Protein AF-S6TEZ5-F1 (afdb_monomer)

InterPro domains:
  IPR006391 P-type ATPase, B chain, subfamily IA [PTHR43743] (1-84)

Solvent-accessible surface area (backbone atoms only — not comparable to full-atom values): 5048 Å² total; per-residue (Å²): 130,69,69,80,57,56,78,71,46,81,81,66,62,94,41,77,66,44,45,53,50,18,49,53,52,42,59,59,50,51,52,66,67,44,48,62,52,68,74,70,52,80,90,81,73,97,65,57,68,70,57,51,51,53,50,46,46,57,51,58,47,49,43,64,56,51,50,56,58,54,48,27,51,53,43,33,52,49,36,47,73,69,65,77,90

Mean predicted aligned error: 5.59 Å

pLDDT: mean 89.1, std 7.83, range [55.59, 97.31]

Organism: NCBI:txid1194404

Foldseek 3Di:
DPVVCVVVPPLPQDDPVLLVVLLVVLVVVVCVVCVVPVVVDDDDDPDDPVVVVVVCCVCVVVCVVPVSSVSSSVSSCVCVVVVVD

Sequence (85 aa):
IYPQLGVLNVMQLASPQSAILSAIVFNALIIVVLIPLALRGVRVQAASAAHLLRRNLLIYGLGGIVVPFIGIKLIDMLLVGLGLV

Structure (mmCIF, N/CA/C/O backbone):
data_AF-S6TEZ5-F1
#
_entry.id   AF-S6TEZ5-F1
#
loop_
_atom_site.group_PDB
_atom_site.id
_atom_site.type_symbol
_atom_site.label_atom_id
_atom_site.label_alt_id
_atom_site.label_comp_id
_atom_site.label_asym_id
_atom_site.label_entity_id
_atom_site.label_seq_id
_atom_site.pdbx_PDB_ins_code
_atom_site.Cartn_x
_atom_site.Cartn_y
_atom_site.Cartn_z
_atom_site.occupancy
_atom_site.B_iso_or_equiv
_atom_site.auth_seq_id
_atom_site.auth_comp_id
_atom_site.auth_asym_id
_a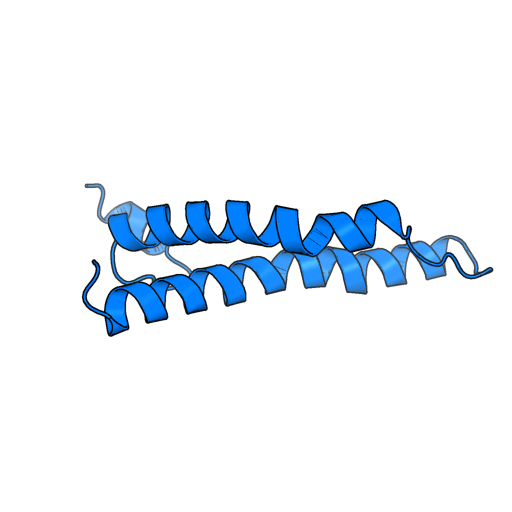tom_site.auth_atom_id
_atom_site.pdbx_PDB_model_num
ATOM 1 N N . ILE A 1 1 ? -18.118 11.284 15.497 1.00 55.59 1 ILE A N 1
ATOM 2 C CA . ILE A 1 1 ? -17.383 10.534 14.448 1.00 55.59 1 ILE A CA 1
ATOM 3 C C . ILE A 1 1 ? -18.325 10.430 13.259 1.00 55.59 1 ILE A C 1
ATOM 5 O O . ILE A 1 1 ? -19.378 9.836 13.420 1.00 55.59 1 ILE A O 1
ATOM 9 N N . TYR A 1 2 ? -18.037 11.117 12.152 1.00 69.19 2 TYR A N 1
ATOM 10 C CA . TYR A 1 2 ? -18.949 11.279 11.013 1.00 69.19 2 TYR A CA 1
ATOM 11 C C . TYR A 1 2 ? -19.282 9.918 10.372 1.00 69.19 2 TYR A C 1
ATOM 13 O O . TYR A 1 2 ? -18.434 9.380 9.661 1.00 69.19 2 TYR A O 1
ATOM 21 N N . PRO A 1 3 ? -20.491 9.353 10.574 1.00 68.88 3 PRO A N 1
ATOM 22 C CA . PRO A 1 3 ? -20.851 8.029 10.045 1.00 68.88 3 PRO A CA 1
ATOM 23 C C . PRO A 1 3 ? -20.812 7.999 8.515 1.00 68.88 3 PRO A C 1
ATOM 25 O O . PRO A 1 3 ? -20.542 6.974 7.901 1.00 68.88 3 PRO A O 1
ATOM 28 N N . GLN A 1 4 ? -21.008 9.172 7.909 1.00 76.25 4 GLN A N 1
ATOM 29 C CA . GLN A 1 4 ? -20.908 9.422 6.477 1.00 76.25 4 GLN A CA 1
ATOM 30 C C . GLN A 1 4 ? -19.509 9.131 5.913 1.00 76.25 4 GLN A C 1
ATOM 32 O O . GLN A 1 4 ? -19.383 8.921 4.719 1.00 76.25 4 GLN A O 1
ATOM 37 N N . LEU A 1 5 ? -18.452 9.087 6.732 1.00 74.19 5 LEU A N 1
ATOM 38 C CA . LEU A 1 5 ? -17.119 8.679 6.270 1.00 74.19 5 LEU A CA 1
ATOM 39 C C . LEU A 1 5 ? -16.980 7.153 6.175 1.00 74.19 5 LEU A C 1
ATOM 41 O O . LEU A 1 5 ? -16.069 6.664 5.514 1.00 74.19 5 LEU A O 1
ATOM 45 N N . GLY A 1 6 ? -17.898 6.390 6.779 1.00 73.62 6 GLY A N 1
ATOM 46 C CA . GLY A 1 6 ? -17.909 4.930 6.706 1.00 73.62 6 GLY A CA 1
ATOM 47 C C . GLY A 1 6 ? -18.088 4.395 5.283 1.00 73.62 6 GLY A C 1
ATOM 48 O O . GLY A 1 6 ? -17.535 3.349 4.965 1.00 73.62 6 GLY A O 1
ATOM 49 N N . VAL A 1 7 ? -18.760 5.134 4.390 1.00 78.56 7 VAL A N 1
ATOM 50 C CA . VAL A 1 7 ? -18.875 4.757 2.963 1.00 78.56 7 VAL A CA 1
ATOM 51 C C . VAL A 1 7 ? -17.547 4.829 2.207 1.00 78.56 7 VAL A C 1
ATOM 53 O O . VAL A 1 7 ? -17.408 4.188 1.171 1.00 78.56 7 VAL A O 1
ATOM 56 N N . LEU A 1 8 ? -16.550 5.549 2.729 1.00 82.62 8 LEU A N 1
ATOM 57 C CA . LEU A 1 8 ? -15.200 5.571 2.159 1.00 82.62 8 LEU A CA 1
ATOM 58 C C . LEU A 1 8 ? -14.351 4.375 2.619 1.00 82.62 8 LEU A C 1
ATOM 60 O O . LEU A 1 8 ? -13.255 4.169 2.098 1.00 82.62 8 LEU A O 1
ATOM 64 N N . ASN A 1 9 ? -14.841 3.563 3.565 1.00 84.06 9 ASN A N 1
ATOM 65 C CA . ASN A 1 9 ? -14.187 2.329 3.996 1.00 84.06 9 ASN A CA 1
ATOM 66 C C . ASN A 1 9 ? -14.396 1.212 2.962 1.00 84.06 9 ASN A C 1
ATOM 68 O O . ASN A 1 9 ? -15.066 0.211 3.215 1.00 84.06 9 ASN A O 1
ATOM 72 N N . VAL A 1 10 ? -13.787 1.380 1.787 1.00 85.75 10 VAL A N 1
ATOM 73 C CA . VAL A 1 10 ? -13.823 0.398 0.692 1.00 85.75 10 VAL A CA 1
ATOM 74 C C . VAL A 1 10 ? -13.254 -0.955 1.139 1.00 85.75 10 VAL A C 1
ATOM 76 O O . VAL A 1 10 ? -13.718 -2.001 0.700 1.00 85.75 10 VAL A O 1
ATOM 79 N N . MET A 1 11 ? -12.275 -0.946 2.049 1.00 84.06 11 MET A N 1
ATOM 80 C CA . MET A 1 11 ? -11.625 -2.151 2.579 1.00 84.06 11 MET A CA 1
ATOM 81 C C . MET A 1 11 ? -12.405 -2.839 3.711 1.00 84.06 11 MET A C 1
ATOM 83 O O . MET A 1 11 ? -11.981 -3.899 4.179 1.00 84.06 11 MET A O 1
ATOM 87 N N . GLN A 1 12 ? -13.521 -2.258 4.166 1.00 85.19 12 GLN A N 1
ATOM 88 C CA . GLN A 1 12 ? -14.321 -2.753 5.293 1.00 85.19 12 GLN A CA 1
ATOM 89 C C . GLN A 1 12 ? -13.460 -3.122 6.519 1.00 85.19 12 GLN A C 1
ATOM 91 O O . GLN A 1 12 ? -13.553 -4.230 7.048 1.00 85.19 12 GLN A O 1
ATOM 96 N N . LEU A 1 13 ? -12.541 -2.234 6.914 1.00 85.50 13 LEU A N 1
ATOM 97 C CA . LEU A 1 13 ? -11.709 -2.393 8.118 1.00 85.50 13 LEU A CA 1
ATOM 98 C C . LEU A 1 13 ? -12.563 -2.324 9.391 1.00 85.50 13 LEU A C 1
ATOM 100 O O . LEU A 1 13 ? -13.588 -1.633 9.397 1.00 85.50 13 LEU A O 1
ATOM 104 N N . ALA A 1 14 ? -12.147 -3.042 10.437 1.00 81.44 14 ALA A N 1
ATOM 105 C CA . ALA A 1 14 ? -12.991 -3.339 11.599 1.00 81.44 14 ALA A CA 1
ATOM 106 C C . ALA A 1 14 ? -13.321 -2.111 12.462 1.00 81.44 14 ALA A C 1
ATOM 108 O O . ALA A 1 14 ? -14.455 -1.952 12.915 1.00 81.44 14 ALA A O 1
ATOM 109 N N . SER A 1 15 ? -12.349 -1.222 12.681 1.00 86.75 15 SER A N 1
ATOM 110 C CA . SER A 1 15 ? -12.549 0.022 13.427 1.00 86.75 15 SER A CA 1
ATOM 111 C C . SER A 1 15 ? -11.664 1.154 12.888 1.00 86.75 15 SER A C 1
ATOM 113 O O . SER A 1 15 ? -10.619 0.898 12.290 1.00 86.75 15 SER A O 1
ATOM 115 N N . PRO A 1 16 ? -12.018 2.438 13.099 1.00 86.75 16 PRO A N 1
ATOM 116 C CA . PRO A 1 16 ? -11.156 3.551 12.690 1.00 86.75 16 PRO A CA 1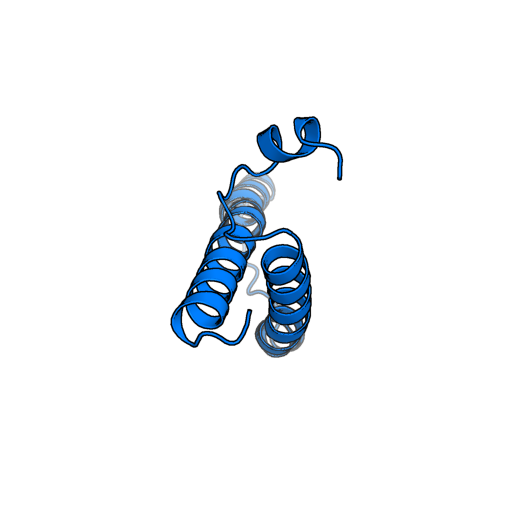
ATOM 117 C C . PRO A 1 16 ? -9.766 3.509 13.344 1.00 86.75 16 PRO A C 1
ATOM 119 O O . PRO A 1 16 ? -8.783 3.920 12.736 1.00 86.75 16 PRO A O 1
ATOM 122 N N . GLN A 1 17 ? -9.678 3.003 14.578 1.00 87.56 17 GLN A N 1
ATOM 123 C CA . GLN A 1 17 ? -8.421 2.887 15.323 1.00 87.56 17 GLN A CA 1
ATOM 124 C C . GLN A 1 17 ? -7.516 1.796 14.736 1.00 87.56 17 GLN A C 1
ATOM 126 O O . GLN A 1 17 ? -6.348 2.067 14.455 1.00 87.56 17 GLN A O 1
ATOM 131 N N . SER A 1 18 ? -8.060 0.598 14.487 1.00 89.12 18 SER A N 1
ATOM 132 C CA . SER A 1 18 ? -7.328 -0.50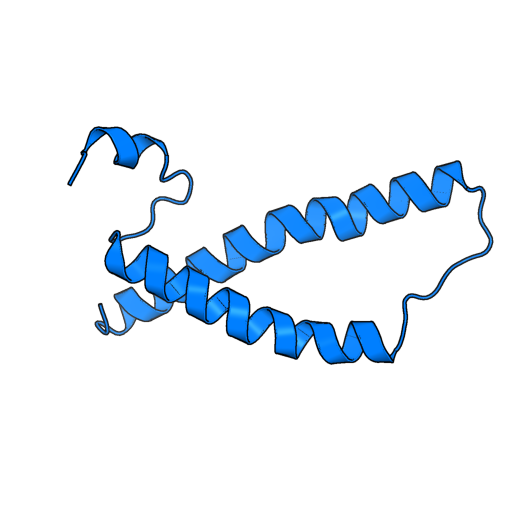5 13.839 1.00 89.12 18 SER A CA 1
ATOM 133 C C . SER A 1 18 ? -6.912 -0.147 12.412 1.00 89.12 18 SER A C 1
ATOM 135 O O . SER A 1 18 ? -5.783 -0.437 12.021 1.00 89.12 18 SER A O 1
ATOM 137 N N . ALA A 1 19 ? -7.744 0.597 11.678 1.00 90.19 19 ALA A N 1
ATOM 138 C CA . ALA A 1 19 ? -7.414 1.089 10.344 1.00 90.19 19 ALA A CA 1
ATOM 139 C C . ALA A 1 19 ? -6.192 2.023 10.335 1.00 90.19 19 ALA A C 1
ATOM 141 O O . ALA A 1 19 ? -5.280 1.843 9.525 1.00 90.19 19 ALA A O 1
ATOM 142 N N . ILE A 1 20 ? -6.149 3.001 11.248 1.00 91.94 20 ILE A N 1
ATOM 143 C CA . ILE A 1 20 ? -5.007 3.918 11.378 1.00 91.94 20 ILE A CA 1
ATOM 144 C C . ILE A 1 20 ? -3.749 3.141 11.780 1.00 91.94 20 ILE A C 1
ATOM 146 O O . ILE A 1 20 ? -2.693 3.329 11.172 1.00 91.94 20 ILE A O 1
ATOM 150 N N . LEU A 1 21 ? -3.861 2.244 12.766 1.00 93.25 21 LEU A N 1
ATOM 151 C CA . LEU A 1 21 ? -2.732 1.444 13.238 1.00 93.25 21 LEU A CA 1
ATOM 152 C C . LEU A 1 21 ? -2.179 0.545 12.123 1.00 93.25 21 LEU A C 1
ATOM 154 O O . LEU A 1 21 ? -0.973 0.537 11.879 1.00 93.25 21 LEU A O 1
ATOM 158 N N . SER A 1 22 ? -3.057 -0.138 11.390 1.00 94.12 22 SER A N 1
ATOM 159 C CA . SER A 1 22 ? -2.688 -1.009 10.271 1.00 94.12 22 SER A CA 1
ATOM 160 C C . SER A 1 22 ? -1.981 -0.246 9.157 1.00 94.12 22 SER A C 1
ATOM 162 O O . SER A 1 22 ? -0.969 -0.717 8.637 1.00 94.12 22 SER A O 1
ATOM 164 N N . ALA A 1 23 ? -2.464 0.954 8.819 1.00 95.31 23 ALA A N 1
ATOM 165 C CA . ALA A 1 23 ? -1.835 1.807 7.813 1.00 95.31 23 ALA A CA 1
ATOM 166 C C . ALA A 1 23 ? -0.424 2.259 8.231 1.00 95.31 23 ALA A C 1
ATOM 168 O O . ALA A 1 23 ? 0.505 2.214 7.421 1.00 95.31 23 ALA A O 1
ATOM 169 N N . ILE A 1 24 ? -0.235 2.653 9.495 1.00 96.50 24 ILE A N 1
ATOM 170 C CA . ILE A 1 24 ? 1.079 3.053 10.024 1.00 96.50 24 ILE A CA 1
ATOM 171 C C . ILE A 1 24 ? 2.051 1.867 10.017 1.00 96.50 24 ILE A C 1
ATOM 173 O O . ILE A 1 24 ? 3.179 2.001 9.538 1.00 96.50 24 ILE A O 1
ATOM 177 N N . VAL A 1 25 ? 1.612 0.700 10.500 1.00 95.94 25 VAL A N 1
ATOM 178 C CA . VAL A 1 25 ? 2.431 -0.522 10.522 1.00 95.94 25 VAL A CA 1
ATOM 179 C C . VAL A 1 25 ? 2.813 -0.943 9.103 1.00 95.94 25 VAL A C 1
ATOM 181 O O . VAL A 1 25 ? 3.986 -1.211 8.847 1.00 95.94 25 VAL A O 1
ATOM 184 N N . PHE A 1 26 ? 1.867 -0.940 8.159 1.00 97.31 26 PHE A N 1
ATOM 185 C CA . PHE A 1 26 ? 2.150 -1.256 6.758 1.00 97.31 26 PHE A CA 1
ATOM 186 C C . PHE A 1 26 ? 3.220 -0.326 6.172 1.00 97.31 26 P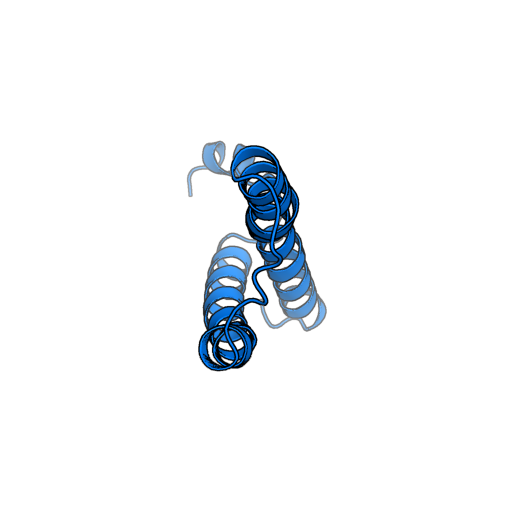HE A C 1
ATOM 188 O O . PHE A 1 26 ? 4.183 -0.805 5.573 1.00 97.31 26 PHE A O 1
ATOM 195 N N . ASN A 1 27 ? 3.097 0.987 6.390 1.00 96.38 27 ASN A N 1
ATOM 196 C CA . ASN A 1 27 ? 4.069 1.965 5.900 1.00 96.38 27 ASN A CA 1
ATOM 197 C C . ASN A 1 27 ? 5.471 1.747 6.493 1.00 96.38 27 ASN A C 1
ATOM 199 O O . ASN A 1 27 ? 6.465 1.894 5.783 1.00 96.38 27 ASN A O 1
ATOM 203 N N . ALA A 1 28 ? 5.569 1.360 7.767 1.00 96.69 28 ALA A N 1
ATOM 204 C CA . ALA A 1 28 ? 6.852 1.038 8.388 1.00 96.69 28 ALA A CA 1
ATOM 205 C C . ALA A 1 28 ? 7.484 -0.226 7.774 1.00 96.69 28 ALA A C 1
ATOM 207 O O . ALA A 1 28 ? 8.674 -0.241 7.455 1.00 96.69 28 ALA A O 1
ATOM 208 N N . LEU A 1 29 ? 6.682 -1.273 7.558 1.00 96.81 29 LEU A N 1
ATOM 209 C CA . LEU A 1 29 ? 7.152 -2.541 6.998 1.00 96.81 29 LEU A CA 1
ATOM 210 C C . LEU A 1 29 ? 7.535 -2.424 5.519 1.00 96.81 29 LEU A C 1
ATOM 212 O O . LEU A 1 29 ? 8.569 -2.956 5.107 1.00 96.81 29 LEU A O 1
ATOM 216 N N . ILE A 1 30 ? 6.736 -1.719 4.713 1.00 95.81 30 ILE A N 1
ATOM 217 C CA . ILE A 1 30 ? 6.949 -1.656 3.264 1.00 95.81 30 ILE A CA 1
ATOM 218 C C . ILE A 1 30 ? 8.264 -0.954 2.910 1.00 95.81 30 ILE A C 1
ATOM 220 O O . ILE A 1 30 ? 8.933 -1.366 1.967 1.00 95.81 30 ILE A O 1
ATOM 224 N N . ILE A 1 31 ? 8.696 0.038 3.697 1.00 95.44 31 ILE A N 1
ATOM 225 C CA . ILE A 1 31 ? 9.999 0.692 3.510 1.00 95.44 31 ILE A CA 1
ATOM 226 C C . ILE A 1 31 ? 11.126 -0.334 3.662 1.00 95.44 31 ILE A C 1
ATOM 228 O O . ILE A 1 31 ? 11.967 -0.452 2.772 1.00 95.44 31 ILE A O 1
ATOM 232 N N . VAL A 1 32 ? 11.116 -1.124 4.740 1.00 96.19 32 VAL A N 1
ATOM 233 C CA . VAL A 1 32 ? 12.139 -2.155 4.993 1.00 96.19 32 VAL A CA 1
ATOM 234 C C . VAL A 1 32 ? 12.181 -3.179 3.859 1.00 96.19 32 VAL A C 1
ATOM 236 O O . VAL A 1 32 ? 13.261 -3.541 3.393 1.00 96.19 32 VAL A O 1
ATOM 239 N N . VAL A 1 33 ? 11.014 -3.601 3.366 1.00 94.94 33 VAL A N 1
ATOM 240 C CA . VAL A 1 33 ? 10.897 -4.555 2.250 1.00 94.94 33 VAL A CA 1
ATOM 241 C C . VAL A 1 33 ? 11.412 -3.970 0.930 1.00 94.94 33 VAL A C 1
ATOM 243 O O . VAL A 1 33 ? 12.000 -4.696 0.125 1.00 94.94 33 VAL A O 1
ATOM 246 N N . LEU A 1 34 ? 11.217 -2.671 0.691 1.00 94.19 34 LEU A N 1
ATOM 247 C CA . LEU A 1 34 ? 11.612 -2.012 -0.556 1.00 94.19 34 LEU A CA 1
ATOM 248 C C . LEU A 1 34 ? 13.069 -1.529 -0.572 1.00 94.19 34 LEU A C 1
ATOM 250 O O . LEU A 1 34 ? 13.626 -1.381 -1.661 1.00 94.19 34 LEU A O 1
ATOM 254 N N . ILE A 1 35 ? 13.724 -1.340 0.579 1.00 95.31 35 ILE A N 1
ATOM 255 C CA . ILE A 1 35 ? 15.144 -0.940 0.647 1.00 95.31 35 ILE A CA 1
ATOM 256 C C . ILE A 1 35 ? 16.052 -1.865 -0.191 1.00 95.31 35 ILE A C 1
ATOM 258 O O . ILE A 1 35 ? 16.805 -1.353 -1.021 1.00 95.31 35 ILE A O 1
ATOM 262 N N . PRO A 1 36 ? 15.986 -3.208 -0.077 1.00 93.31 36 PRO A N 1
ATOM 263 C CA . PRO A 1 36 ? 16.801 -4.097 -0.903 1.00 93.31 36 PRO A CA 1
ATOM 264 C C . PRO A 1 36 ? 16.558 -3.922 -2.404 1.00 93.31 36 PRO A C 1
ATOM 266 O O . PRO A 1 36 ? 17.496 -4.030 -3.194 1.00 93.31 36 PRO A O 1
ATOM 269 N N . LEU A 1 37 ? 15.311 -3.655 -2.806 1.00 90.94 37 LEU A N 1
ATOM 270 C CA . LEU A 1 37 ? 14.958 -3.408 -4.203 1.00 90.94 37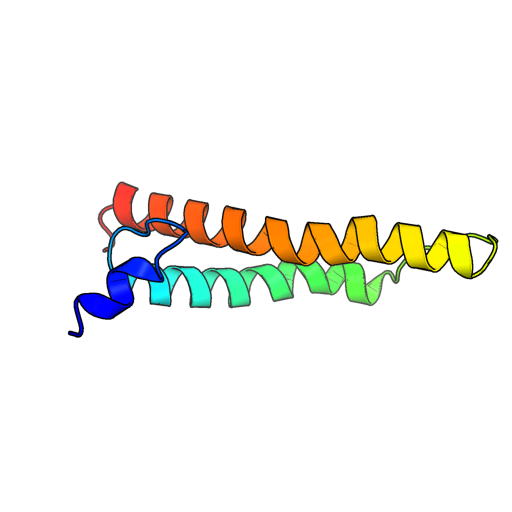 LEU A CA 1
ATOM 271 C C . LEU A 1 37 ? 15.559 -2.083 -4.693 1.00 90.94 37 LEU A C 1
ATOM 273 O O . LEU A 1 37 ? 16.107 -2.038 -5.793 1.00 90.94 37 LEU A O 1
ATOM 277 N N . ALA A 1 38 ? 15.515 -1.041 -3.861 1.00 90.44 38 ALA A N 1
ATOM 278 C CA . ALA A 1 38 ? 16.126 0.251 -4.156 1.00 90.44 38 ALA A CA 1
ATOM 279 C C . ALA A 1 38 ? 17.655 0.145 -4.298 1.00 90.44 38 ALA A C 1
ATOM 281 O O . ALA A 1 38 ? 18.225 0.750 -5.202 1.00 90.44 38 ALA A O 1
ATOM 282 N N . LEU A 1 39 ? 18.309 -0.671 -3.461 1.00 95.62 39 LEU A N 1
ATOM 283 C CA . LEU A 1 39 ? 19.763 -0.877 -3.500 1.00 95.62 39 LEU A CA 1
ATOM 284 C C . LEU A 1 39 ? 20.223 -1.742 -4.682 1.00 95.62 39 LEU A C 1
ATOM 286 O O . LEU A 1 39 ? 21.274 -1.483 -5.261 1.00 95.62 39 LEU A O 1
ATOM 290 N N . ARG A 1 40 ? 19.462 -2.781 -5.048 1.00 91.31 40 ARG A N 1
ATOM 291 C CA . ARG A 1 40 ? 19.813 -3.680 -6.167 1.00 91.31 40 ARG A CA 1
ATOM 292 C C . ARG A 1 40 ? 19.536 -3.063 -7.539 1.00 91.31 40 ARG A C 1
ATOM 294 O O . ARG A 1 40 ? 20.081 -3.539 -8.533 1.00 91.31 40 ARG A O 1
ATOM 301 N N . GLY A 1 41 ? 18.691 -2.036 -7.591 1.00 83.50 41 GLY A N 1
ATOM 302 C CA . GLY A 1 41 ? 18.213 -1.445 -8.832 1.00 83.50 41 GLY A CA 1
ATOM 303 C C . GLY A 1 41 ? 17.270 -2.374 -9.603 1.00 83.50 41 GLY A C 1
ATOM 304 O O . GLY A 1 41 ? 17.156 -3.577 -9.352 1.00 83.50 41 GLY A O 1
ATOM 305 N N . VAL A 1 42 ? 16.562 -1.801 -10.574 1.00 84.38 42 VAL A N 1
ATOM 306 C CA . VAL A 1 42 ? 15.631 -2.543 -11.429 1.00 84.38 42 VAL A CA 1
ATOM 307 C C . VAL A 1 42 ? 16.335 -2.924 -12.728 1.00 84.38 42 VAL A C 1
ATOM 309 O O . VAL A 1 42 ? 16.891 -2.067 -13.411 1.00 84.38 42 VAL A O 1
ATOM 312 N N . ARG A 1 43 ? 16.299 -4.210 -13.104 1.00 79.88 43 ARG A N 1
ATOM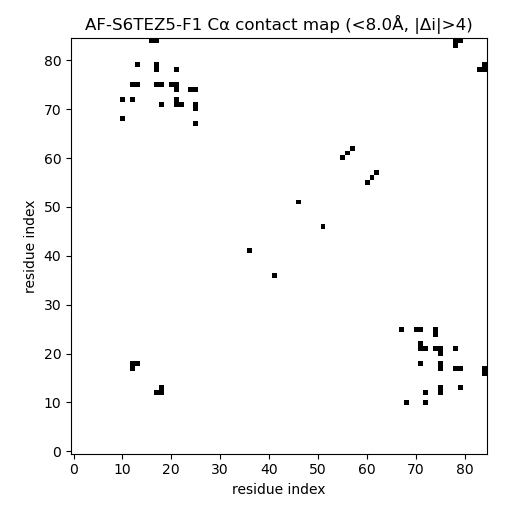 313 C CA . ARG A 1 43 ? 16.870 -4.683 -14.376 1.00 79.88 43 ARG A CA 1
ATOM 314 C C . ARG A 1 43 ? 16.114 -4.073 -15.560 1.00 79.88 43 ARG A C 1
ATOM 316 O O . ARG A 1 43 ? 14.994 -4.488 -15.867 1.00 79.88 43 ARG A O 1
ATOM 323 N N . VAL A 1 44 ? 16.743 -3.126 -16.246 1.00 72.94 44 VAL A N 1
ATOM 324 C CA . VAL A 1 44 ? 16.239 -2.561 -17.503 1.00 72.94 44 VAL A CA 1
ATOM 325 C C . VAL A 1 44 ? 16.626 -3.497 -18.647 1.00 72.94 44 VAL A C 1
ATOM 327 O O . VAL A 1 44 ? 17.784 -3.876 -18.784 1.00 72.94 44 VAL A O 1
ATOM 330 N N . GLN A 1 45 ? 15.648 -3.904 -19.454 1.00 78.81 45 GLN A N 1
ATOM 331 C CA . GLN A 1 45 ? 15.883 -4.692 -20.666 1.00 78.81 45 GLN A CA 1
ATOM 332 C C . GLN A 1 45 ? 15.886 -3.761 -21.880 1.00 78.81 45 GLN A C 1
ATOM 334 O O . GLN A 1 45 ? 15.121 -2.797 -21.910 1.00 78.81 45 GLN A O 1
ATOM 339 N N . ALA A 1 46 ? 16.714 -4.057 -22.883 1.00 82.06 46 ALA A N 1
ATOM 340 C CA . ALA A 1 46 ? 16.694 -3.341 -24.153 1.00 82.06 46 ALA A CA 1
ATOM 341 C C . ALA A 1 46 ? 15.383 -3.655 -24.894 1.00 82.06 46 ALA A C 1
ATOM 343 O O . ALA A 1 46 ? 15.227 -4.716 -25.492 1.00 82.06 46 ALA A O 1
ATOM 344 N N . ALA A 1 47 ? 14.417 -2.746 -24.804 1.00 85.19 47 ALA A N 1
ATOM 345 C CA . ALA A 1 47 ? 13.152 -2.807 -25.523 1.00 85.19 47 ALA A CA 1
ATOM 346 C C . ALA A 1 47 ? 12.723 -1.388 -25.918 1.00 85.19 47 ALA A C 1
ATOM 348 O O . ALA A 1 47 ? 13.267 -0.402 -25.417 1.00 85.19 47 ALA A O 1
ATOM 349 N N . SER A 1 48 ? 11.738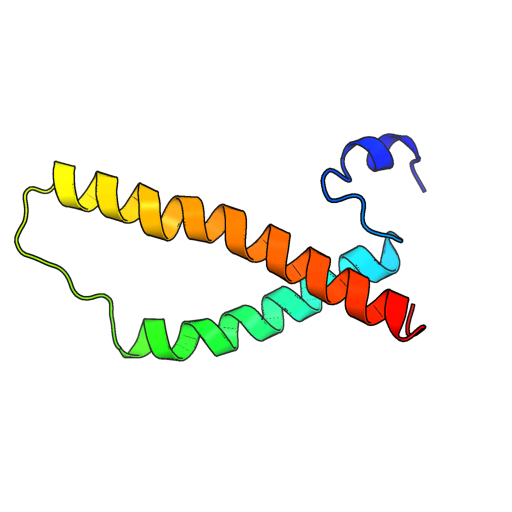 -1.272 -26.812 1.00 90.81 48 SER A N 1
ATOM 350 C CA . SER A 1 48 ? 11.193 0.035 -27.184 1.00 90.81 48 SER A CA 1
ATOM 351 C C . SER A 1 48 ? 10.625 0.761 -25.958 1.00 90.81 48 SER A C 1
ATOM 353 O O . SER A 1 48 ? 10.047 0.143 -25.058 1.00 90.81 48 SER A O 1
ATOM 355 N N . ALA A 1 49 ? 10.759 2.090 -25.929 1.00 88.44 49 ALA A N 1
ATOM 356 C CA . ALA A 1 49 ? 10.305 2.913 -24.807 1.00 88.44 49 ALA A CA 1
ATOM 357 C C . ALA A 1 49 ? 8.817 2.686 -24.473 1.00 88.44 49 ALA A C 1
ATOM 359 O O . ALA A 1 49 ? 8.452 2.558 -23.305 1.00 88.44 49 ALA A O 1
ATOM 360 N N . ALA A 1 50 ? 7.971 2.542 -25.500 1.00 92.31 50 ALA A N 1
ATOM 361 C CA . ALA A 1 50 ? 6.549 2.244 -25.339 1.00 92.31 50 ALA A CA 1
ATOM 362 C C . ALA A 1 50 ? 6.301 0.895 -24.637 1.00 92.31 50 ALA A C 1
ATOM 364 O O . ALA A 1 50 ? 5.421 0.789 -23.781 1.00 92.31 50 ALA A O 1
ATOM 365 N N . HIS A 1 51 ? 7.094 -0.132 -24.961 1.00 92.19 51 HIS A N 1
ATOM 366 C CA . HIS A 1 51 ? 6.975 -1.443 -24.329 1.00 92.19 51 HIS A CA 1
ATOM 367 C C . HIS A 1 51 ? 7.418 -1.407 -22.859 1.00 92.19 51 HIS A C 1
ATOM 369 O O . HIS A 1 51 ? 6.719 -1.936 -21.991 1.00 92.19 51 HIS A O 1
ATOM 375 N N . LEU A 1 52 ? 8.533 -0.729 -22.562 1.00 89.88 52 LEU A N 1
ATOM 376 C CA . LEU A 1 52 ? 9.023 -0.558 -21.191 1.00 89.88 52 LEU A CA 1
ATOM 377 C C . LEU A 1 52 ? 8.035 0.220 -20.318 1.00 89.88 52 LEU A C 1
ATOM 379 O O . LEU A 1 52 ? 7.751 -0.208 -19.199 1.00 89.88 52 LEU A O 1
ATOM 383 N N . LEU A 1 53 ? 7.466 1.313 -20.833 1.00 90.56 53 LEU A N 1
ATOM 384 C CA . LEU A 1 53 ? 6.474 2.108 -20.110 1.00 90.56 53 LEU A CA 1
ATOM 385 C C . LEU A 1 53 ? 5.248 1.267 -19.746 1.00 90.56 53 LEU A C 1
ATOM 387 O O . LEU A 1 53 ? 4.856 1.223 -18.581 1.00 90.56 53 LEU A O 1
ATOM 391 N N . ARG A 1 54 ? 4.675 0.549 -20.720 1.00 92.88 54 ARG A N 1
ATOM 392 C CA . ARG A 1 54 ? 3.507 -0.305 -20.479 1.00 92.88 54 ARG A CA 1
ATOM 393 C C . ARG A 1 54 ? 3.814 -1.384 -19.444 1.00 92.88 54 ARG A C 1
ATOM 395 O O . ARG A 1 54 ? 3.012 -1.595 -18.539 1.00 92.88 54 ARG A O 1
ATOM 402 N N . ARG A 1 55 ? 4.975 -2.038 -19.539 1.00 90.94 55 ARG A N 1
ATOM 403 C CA . ARG A 1 55 ? 5.381 -3.070 -18.576 1.00 90.94 55 ARG A CA 1
ATOM 404 C C . ARG A 1 55 ? 5.558 -2.499 -17.170 1.00 90.94 55 ARG A C 1
ATOM 406 O O . ARG A 1 55 ? 5.080 -3.100 -16.214 1.00 90.94 55 ARG A O 1
ATOM 413 N N . ASN A 1 56 ? 6.199 -1.341 -17.039 1.00 90.94 56 ASN A N 1
ATOM 414 C CA . ASN A 1 56 ? 6.424 -0.714 -15.740 1.00 90.94 56 ASN A CA 1
ATOM 415 C C . ASN A 1 56 ? 5.118 -0.225 -15.107 1.00 90.94 56 ASN A C 1
ATOM 417 O O . ASN A 1 56 ? 4.918 -0.441 -13.917 1.00 90.94 56 ASN A O 1
ATOM 421 N N . LEU A 1 57 ? 4.203 0.354 -15.889 1.00 93.12 57 LEU A N 1
ATOM 422 C CA . LEU A 1 57 ? 2.874 0.724 -15.397 1.00 93.12 57 LEU A CA 1
ATOM 423 C C . LEU A 1 57 ? 2.072 -0.504 -14.951 1.00 93.12 57 LEU A C 1
ATOM 425 O O . LEU A 1 57 ? 1.449 -0.476 -13.893 1.00 93.12 57 LEU A O 1
ATOM 429 N N . LEU A 1 58 ? 2.125 -1.599 -15.712 1.00 93.56 58 LEU A N 1
ATOM 430 C CA . LEU A 1 58 ? 1.427 -2.831 -15.350 1.00 93.56 58 LEU A CA 1
ATOM 431 C C . LEU A 1 58 ? 2.013 -3.497 -14.102 1.00 93.56 58 LEU A C 1
ATOM 433 O O . LEU A 1 58 ? 1.250 -3.978 -13.281 1.00 93.56 58 LEU A O 1
ATOM 437 N N . ILE A 1 59 ? 3.336 -3.535 -13.934 1.00 92.06 59 ILE A N 1
ATOM 438 C CA . ILE A 1 59 ? 3.958 -4.210 -12.784 1.00 92.06 59 ILE A CA 1
ATOM 439 C C . ILE A 1 59 ? 3.980 -3.292 -11.559 1.00 92.06 59 ILE A C 1
ATOM 441 O O . ILE A 1 59 ? 3.441 -3.642 -10.513 1.00 92.06 59 ILE A O 1
ATOM 445 N N . TYR A 1 60 ? 4.594 -2.115 -11.678 1.00 91.12 60 TYR A N 1
ATOM 446 C CA . TYR A 1 60 ? 4.809 -1.210 -10.548 1.00 91.12 60 TYR A CA 1
ATOM 447 C C . TYR A 1 60 ? 3.589 -0.342 -10.247 1.00 91.12 60 TYR A C 1
ATOM 449 O O . TYR A 1 60 ? 3.348 -0.035 -9.085 1.00 91.12 60 TYR A O 1
ATOM 457 N N . GLY A 1 61 ? 2.789 0.012 -11.258 1.00 93.25 61 GLY A N 1
ATOM 458 C CA . GLY A 1 61 ? 1.532 0.732 -11.048 1.00 93.25 61 GLY A CA 1
ATOM 459 C C . GLY A 1 61 ? 0.468 -0.164 -10.416 1.00 93.25 61 GLY A C 1
ATOM 460 O O . GLY A 1 61 ? -0.006 0.131 -9.322 1.00 93.25 61 GLY A O 1
ATOM 461 N N . LEU A 1 62 ? 0.139 -1.298 -11.048 1.00 95.94 62 LEU A N 1
ATOM 462 C CA . LEU A 1 62 ? -0.849 -2.227 -10.481 1.00 95.94 62 LEU A CA 1
ATOM 463 C C . LEU A 1 62 ? -0.363 -2.822 -9.158 1.00 95.94 62 LEU A C 1
ATOM 465 O O . LEU A 1 62 ? -1.126 -2.870 -8.199 1.00 95.94 62 LEU A O 1
ATOM 469 N N . GLY A 1 63 ? 0.909 -3.225 -9.080 1.00 94.38 63 GLY A N 1
ATOM 470 C CA . GLY A 1 63 ? 1.507 -3.706 -7.837 1.00 94.38 63 GLY A CA 1
ATOM 471 C C . GLY A 1 63 ? 1.437 -2.658 -6.727 1.00 94.38 63 GLY A C 1
ATOM 472 O O . GLY A 1 63 ? 1.014 -2.977 -5.621 1.00 94.38 63 GLY A O 1
ATOM 473 N N . GLY A 1 64 ? 1.753 -1.396 -7.031 1.00 93.56 64 GLY A N 1
ATOM 474 C CA . GLY A 1 64 ? 1.666 -0.290 -6.077 1.00 93.56 64 GLY A CA 1
ATOM 475 C C . GLY A 1 64 ? 0.249 -0.008 -5.572 1.00 93.56 64 GLY A C 1
ATOM 476 O O . GLY A 1 64 ? 0.098 0.463 -4.450 1.00 93.56 64 GLY A O 1
ATOM 477 N N . ILE A 1 65 ? -0.784 -0.334 -6.354 1.00 94.25 65 ILE A N 1
ATOM 478 C CA . ILE A 1 65 ? -2.188 -0.220 -5.934 1.00 94.25 65 ILE A CA 1
ATOM 479 C C . ILE A 1 65 ? -2.615 -1.448 -5.125 1.00 94.25 65 ILE A C 1
ATOM 481 O O . ILE A 1 65 ? -3.220 -1.313 -4.069 1.00 94.25 65 ILE A O 1
ATOM 485 N N . VAL A 1 66 ? -2.310 -2.656 -5.597 1.00 95.56 66 VAL A N 1
ATOM 486 C CA . VAL A 1 66 ? -2.836 -3.899 -5.011 1.00 95.56 66 VAL A CA 1
ATOM 487 C C . VAL A 1 66 ? -2.148 -4.252 -3.689 1.00 95.56 66 VAL A C 1
ATOM 489 O O . VAL A 1 66 ? -2.815 -4.646 -2.731 1.00 95.56 66 VAL A O 1
ATOM 492 N N . VAL A 1 67 ? -0.825 -4.091 -3.609 1.00 96.19 67 VAL A N 1
ATOM 493 C CA . VAL A 1 67 ? -0.024 -4.459 -2.429 1.00 96.19 67 VAL A CA 1
ATOM 494 C C . VAL A 1 67 ? -0.483 -3.764 -1.136 1.00 96.19 67 VAL A C 1
ATOM 496 O O . VAL A 1 67 ? -0.677 -4.482 -0.154 1.00 96.19 67 VAL A O 1
ATOM 499 N N . PRO A 1 68 ? -0.700 -2.432 -1.073 1.00 95.19 68 PRO A N 1
ATOM 500 C CA . PRO A 1 68 ? -1.148 -1.784 0.161 1.00 95.19 68 PRO A CA 1
ATOM 501 C C . PRO A 1 68 ? -2.541 -2.228 0.603 1.00 95.19 68 PRO A C 1
ATOM 503 O O . PRO A 1 68 ? -2.751 -2.425 1.795 1.00 95.19 68 PRO A O 1
ATOM 506 N N . PHE A 1 69 ? -3.474 -2.455 -0.327 1.00 95.25 69 PHE A N 1
ATOM 507 C CA . PHE A 1 69 ? -4.818 -2.928 0.020 1.00 95.25 69 PHE A CA 1
ATOM 508 C C . PHE A 1 69 ? -4.772 -4.295 0.706 1.00 95.25 69 PHE A C 1
ATOM 510 O O . PHE A 1 69 ? -5.380 -4.484 1.759 1.00 95.25 69 PHE A O 1
ATOM 517 N N . ILE A 1 70 ? -4.010 -5.235 0.139 1.00 95.81 70 ILE A N 1
ATOM 518 C CA . ILE A 1 70 ? -3.848 -6.569 0.727 1.00 95.81 70 ILE A CA 1
ATOM 519 C C . ILE A 1 70 ? -3.081 -6.475 2.051 1.00 95.81 70 ILE A C 1
ATOM 521 O O . ILE A 1 70 ? -3.512 -7.042 3.052 1.00 95.81 70 ILE A O 1
ATOM 525 N N . GLY A 1 71 ? -1.968 -5.739 2.080 1.00 95.38 71 GLY A N 1
ATOM 526 C CA . GLY A 1 71 ? -1.112 -5.625 3.260 1.00 95.38 71 GLY A CA 1
ATOM 527 C C . GLY A 1 71 ? -1.828 -5.011 4.462 1.00 95.38 71 GLY A C 1
ATOM 528 O O . GLY A 1 71 ? -1.801 -5.591 5.546 1.00 95.38 71 GLY A O 1
ATOM 529 N N . ILE A 1 72 ? -2.520 -3.884 4.271 1.00 95.88 72 ILE A N 1
ATOM 530 C CA . ILE A 1 72 ? -3.272 -3.213 5.341 1.00 95.88 72 ILE A CA 1
ATOM 531 C C . ILE A 1 72 ? -4.397 -4.116 5.849 1.00 95.88 72 ILE A C 1
ATOM 533 O O . ILE A 1 72 ? -4.553 -4.251 7.059 1.00 95.88 72 ILE A O 1
ATOM 537 N N . LYS A 1 73 ? -5.146 -4.775 4.954 1.00 93.44 73 LYS A N 1
ATOM 538 C CA . LYS A 1 73 ? -6.239 -5.671 5.358 1.00 93.44 73 LYS A CA 1
ATOM 539 C C . LYS A 1 73 ? -5.737 -6.856 6.183 1.00 93.44 73 LYS A C 1
ATOM 541 O O . LYS A 1 73 ? -6.367 -7.210 7.173 1.00 93.44 73 LYS A O 1
ATOM 546 N N . LEU A 1 74 ? -4.606 -7.452 5.801 1.00 95.44 74 LEU A N 1
ATOM 547 C CA . LEU A 1 74 ? -4.006 -8.556 6.554 1.00 95.44 74 LEU A CA 1
ATOM 548 C C . LEU A 1 74 ? -3.540 -8.114 7.944 1.00 95.44 74 LEU A C 1
ATOM 550 O O . LEU A 1 74 ? -3.750 -8.843 8.910 1.00 95.44 74 LEU A O 1
ATOM 554 N N . ILE A 1 75 ? -2.948 -6.923 8.058 1.00 94.25 75 ILE A N 1
ATOM 555 C CA . ILE A 1 75 ? -2.536 -6.372 9.355 1.00 94.25 75 ILE A CA 1
ATOM 556 C C . ILE A 1 75 ? -3.762 -6.090 10.231 1.00 94.25 75 ILE A C 1
ATOM 558 O O . ILE A 1 75 ? -3.765 -6.482 11.394 1.00 94.25 75 ILE A O 1
ATOM 562 N N . ASP A 1 76 ? -4.818 -5.499 9.670 1.00 93.62 76 ASP A N 1
ATOM 563 C CA . ASP A 1 76 ? -6.078 -5.230 10.377 1.00 93.62 76 ASP A CA 1
ATOM 564 C C . ASP A 1 76 ? -6.693 -6.523 10.922 1.00 93.62 76 ASP A C 1
ATOM 566 O O . ASP A 1 76 ? -6.995 -6.630 12.109 1.00 93.62 76 ASP A O 1
ATOM 570 N N . MET A 1 77 ? -6.775 -7.556 10.078 1.00 92.00 77 MET A N 1
ATOM 571 C CA . MET A 1 77 ? -7.282 -8.870 10.473 1.00 92.00 77 MET A CA 1
ATOM 572 C C . MET A 1 77 ? -6.426 -9.537 11.554 1.00 92.00 77 MET A C 1
ATOM 574 O O . MET A 1 77 ? -6.977 -10.192 12.436 1.00 92.00 77 MET A O 1
ATOM 578 N N . LEU A 1 78 ? -5.100 -9.376 11.513 1.00 93.62 78 LEU A N 1
ATOM 579 C CA . LEU A 1 78 ? -4.204 -9.892 12.551 1.00 93.62 78 LEU A CA 1
ATOM 580 C C . LEU A 1 78 ? -4.392 -9.158 13.881 1.00 93.62 78 LEU A C 1
ATOM 582 O O . LEU A 1 78 ? -4.467 -9.805 14.921 1.00 93.62 78 LEU A O 1
ATOM 586 N N . LEU A 1 79 ? -4.494 -7.828 13.860 1.00 91.56 79 LEU A N 1
ATOM 587 C CA . LEU A 1 79 ? -4.691 -7.023 15.068 1.00 91.56 79 LEU A CA 1
ATOM 588 C C . LEU A 1 79 ? -6.018 -7.359 15.757 1.00 91.56 79 LEU A C 1
ATOM 590 O O . LEU A 1 79 ? -6.035 -7.588 16.967 1.00 91.56 79 LEU A O 1
ATOM 594 N N . VAL A 1 80 ? -7.095 -7.458 14.976 1.00 90.62 80 VAL A N 1
ATOM 595 C CA . VAL A 1 80 ? -8.432 -7.825 15.467 1.00 90.62 80 VAL A CA 1
ATOM 596 C C . VAL A 1 80 ? -8.464 -9.282 15.927 1.00 90.62 80 VAL A C 1
ATOM 598 O O . VAL A 1 80 ? -8.976 -9.585 17.001 1.00 90.62 80 VAL A O 1
ATOM 601 N N . GLY A 1 81 ? -7.883 -10.200 15.148 1.00 89.56 81 GLY A N 1
ATOM 602 C CA . GLY A 1 81 ? -7.850 -11.628 15.478 1.00 89.56 81 GLY A CA 1
ATOM 603 C C . GLY A 1 81 ? -7.057 -11.947 16.749 1.00 89.56 81 GLY A C 1
ATOM 604 O O . GLY A 1 81 ? -7.382 -12.904 17.446 1.00 89.56 81 GLY A O 1
ATOM 605 N N . LEU A 1 82 ? -6.047 -11.134 17.073 1.00 91.38 82 LEU A N 1
ATOM 606 C CA . LEU A 1 82 ? -5.268 -11.234 18.310 1.00 91.38 82 LEU A CA 1
ATOM 607 C C . LEU A 1 82 ? -5.876 -10.437 19.480 1.00 91.38 82 LEU A C 1
ATOM 609 O O . LEU A 1 82 ? -5.323 -10.475 20.578 1.00 91.38 82 LEU A O 1
ATOM 613 N N . GLY A 1 83 ? -6.987 -9.719 19.269 1.00 85.94 83 GLY A N 1
ATOM 614 C CA . GLY A 1 83 ? -7.645 -8.905 20.297 1.00 85.94 83 GLY A CA 1
ATOM 615 C C . GLY A 1 83 ? -6.807 -7.719 20.782 1.00 85.94 83 GLY A C 1
ATOM 616 O O . GLY A 1 83 ? -6.974 -7.266 21.913 1.00 85.94 83 GLY A O 1
ATOM 617 N N . LEU A 1 84 ? -5.871 -7.243 19.955 1.00 78.88 84 LEU A N 1
ATOM 618 C CA . LEU A 1 84 ? -5.012 -6.100 20.280 1.00 78.88 84 LEU A CA 1
ATOM 619 C C . LEU A 1 84 ?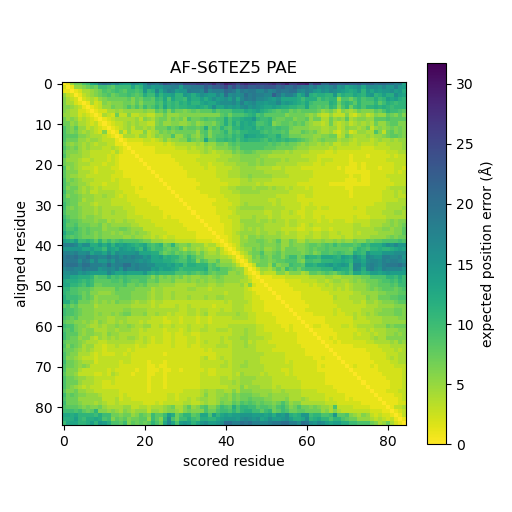 -5.749 -4.762 20.113 1.00 78.88 84 LEU A C 1
ATOM 621 O O . LEU A 1 84 ? -5.310 -3.756 20.673 1.00 78.88 84 LEU A O 1
ATOM 625 N N . VAL A 1 85 ? -6.840 -4.761 19.336 1.00 73.56 85 VAL A N 1
ATOM 626 C CA . VAL A 1 85 ? -7.755 -3.637 19.085 1.00 73.56 85 VAL A CA 1
ATOM 627 C C . VAL A 1 85 ? -9.176 -4.163 18.927 1.00 73.56 85 VAL A C 1
ATOM 629 O O . VAL A 1 85 ? -9.325 -5.244 18.314 1.00 73.56 85 VAL A O 1
#

Nearest PDB structures (foldseek):
  7nnl-assembly1_B  TM=9.659E-01  e=2.425E-05  Escherichia coli
  7zrd-assembly1_B  TM=9.523E-01  e=1.250E-04  Escherichia coli
  6hrb-assembly1_B  TM=8.800E-01  e=1.800E-04  Escherichia coli K-12

Radius of gyration: 17.12 Å; Cα contacts (8 Å, |Δi|>4): 36; chains: 1; bounding box: 41×23×48 Å

Secondary structure (DSSP, 8-st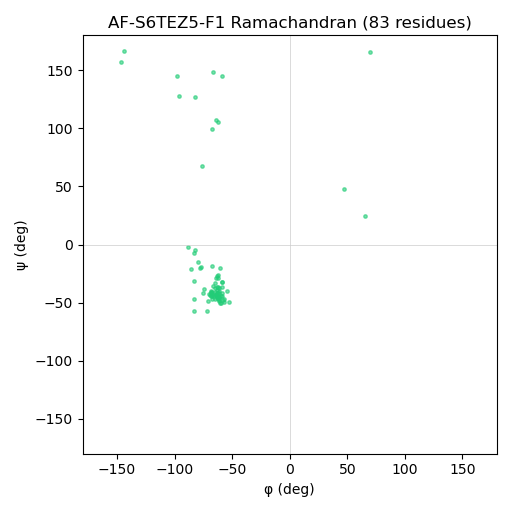ate):
--GGGGGG-TT--S-HHHHHHHHHHHHHHHHHHHHHHHHH-----S--HHHHHHHHIIIIIHHHHHHHHHHHHHHHHHHHHTT--